Protein AF-A0A959VSE0-F1 (afdb_monomer_lite)

Structure (mmCIF, N/CA/C/O backbone):
data_AF-A0A959VSE0-F1
#
_entry.id   AF-A0A959VSE0-F1
#
loop_
_atom_site.group_PDB
_atom_site.id
_atom_site.type_symbol
_atom_site.label_atom_id
_atom_site.label_alt_id
_atom_site.label_comp_id
_atom_site.label_asym_id
_atom_site.label_entity_id
_atom_site.label_seq_id
_atom_site.pdbx_PDB_ins_code
_atom_site.Cartn_x
_atom_site.Cartn_y
_atom_site.Cartn_z
_atom_site.occupancy
_atom_site.B_iso_or_equiv
_atom_site.auth_seq_id
_atom_site.auth_comp_id
_atom_site.auth_asym_id
_atom_site.auth_atom_id
_atom_site.pdbx_PDB_model_num
ATOM 1 N N . MET A 1 1 ? -7.279 6.632 -12.597 1.00 43.00 1 MET A N 1
ATOM 2 C CA . MET A 1 1 ? -6.895 6.073 -11.271 1.00 43.00 1 MET A CA 1
ATOM 3 C C . MET A 1 1 ? -7.581 4.721 -11.087 1.00 43.00 1 MET A C 1
ATOM 5 O O . MET A 1 1 ? -8.795 4.695 -10.934 1.00 43.00 1 MET A O 1
ATOM 9 N N . THR A 1 2 ? -6.851 3.606 -11.134 1.00 45.16 2 THR A N 1
ATOM 10 C CA . THR A 1 2 ? -7.419 2.254 -10.973 1.00 45.16 2 THR A CA 1
ATOM 11 C C . THR A 1 2 ? -7.934 2.038 -9.542 1.00 45.16 2 THR A C 1
ATOM 13 O O . THR A 1 2 ? -7.179 2.117 -8.573 1.00 45.16 2 THR A O 1
ATOM 16 N N . LYS A 1 3 ? -9.246 1.802 -9.388 1.00 53.00 3 LYS A N 1
ATOM 17 C CA . LYS A 1 3 ? -9.899 1.492 -8.101 1.00 53.00 3 LYS A CA 1
ATOM 18 C C . LYS A 1 3 ? -9.613 0.034 -7.713 1.00 53.00 3 LYS A C 1
ATOM 20 O O . LYS A 1 3 ? -10.462 -0.836 -7.868 1.00 53.00 3 LYS A O 1
ATOM 25 N N . THR A 1 4 ? -8.412 -0.253 -7.222 1.00 67.50 4 THR A N 1
ATOM 26 C CA . THR A 1 4 ? -8.038 -1.612 -6.788 1.00 67.50 4 THR A CA 1
ATOM 27 C C . THR A 1 4 ? -8.668 -1.956 -5.433 1.00 67.50 4 THR A C 1
ATOM 29 O O . THR A 1 4 ? -8.665 -1.135 -4.512 1.00 67.50 4 THR A O 1
ATOM 32 N N . LYS A 1 5 ? -9.188 -3.178 -5.275 1.00 76.56 5 LYS A N 1
ATOM 33 C CA . LYS A 1 5 ? -9.705 -3.678 -3.988 1.00 76.56 5 LYS A CA 1
ATOM 34 C C . LYS A 1 5 ? -8.543 -4.029 -3.047 1.00 76.56 5 LYS A C 1
ATOM 36 O O . LYS A 1 5 ? -7.499 -4.497 -3.499 1.00 76.56 5 LYS A O 1
ATOM 41 N N . ALA A 1 6 ? -8.726 -3.788 -1.754 1.00 81.00 6 ALA A N 1
ATOM 42 C CA . ALA A 1 6 ? -7.854 -4.270 -0.689 1.00 81.00 6 ALA A CA 1
ATOM 43 C C . ALA A 1 6 ? -8.683 -5.146 0.251 1.00 81.00 6 ALA A C 1
ATOM 45 O O . ALA A 1 6 ? -9.780 -4.747 0.625 1.00 81.00 6 ALA A O 1
ATOM 46 N N . ALA A 1 7 ? -8.190 -6.319 0.627 1.00 83.69 7 ALA A N 1
ATOM 47 C CA . ALA A 1 7 ? -8.926 -7.225 1.506 1.00 83.69 7 ALA A CA 1
ATOM 48 C C . ALA A 1 7 ? -8.357 -7.175 2.922 1.00 83.69 7 ALA A C 1
ATOM 50 O O . ALA A 1 7 ? -7.138 -7.177 3.090 1.00 83.69 7 ALA A O 1
ATOM 51 N N . PHE A 1 8 ? -9.215 -7.124 3.934 1.00 83.62 8 PHE A N 1
ATOM 52 C CA . PHE A 1 8 ? -8.806 -7.088 5.333 1.00 83.62 8 PHE A CA 1
ATOM 53 C C . PHE A 1 8 ? -9.432 -8.249 6.106 1.00 83.62 8 PHE A C 1
ATOM 55 O O . PHE A 1 8 ? -10.649 -8.415 6.105 1.00 83.62 8 PHE A O 1
ATOM 62 N N . ASN A 1 9 ? -8.594 -9.027 6.795 1.00 83.19 9 ASN A N 1
ATOM 63 C CA . ASN A 1 9 ? -9.014 -10.200 7.573 1.00 83.19 9 ASN A CA 1
ATOM 64 C C . ASN A 1 9 ? -8.962 -9.971 9.099 1.00 83.19 9 ASN A C 1
ATOM 66 O O . ASN A 1 9 ? -8.789 -10.915 9.861 1.00 83.19 9 ASN A O 1
ATOM 70 N N . GLY A 1 10 ? -9.001 -8.716 9.554 1.00 79.88 10 GLY A N 1
ATOM 71 C CA . GLY A 1 10 ? -8.922 -8.361 10.979 1.00 79.88 10 GLY A CA 1
ATOM 72 C C . GLY A 1 10 ? -7.502 -8.112 11.503 1.00 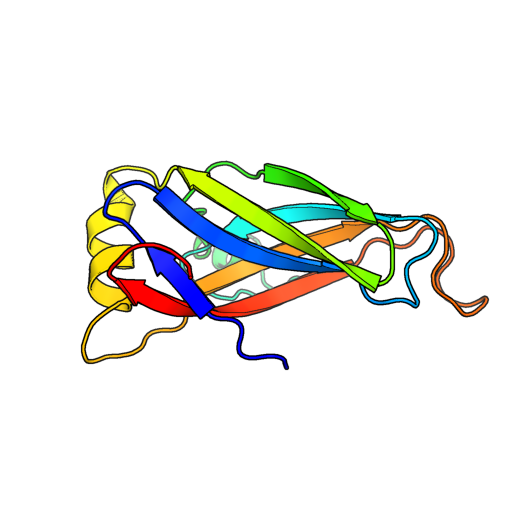79.88 10 GLY A C 1
ATOM 73 O O . GLY A 1 10 ? -7.316 -7.286 12.397 1.00 79.88 10 GLY A O 1
ATOM 74 N N . LYS A 1 11 ? -6.470 -8.734 10.914 1.00 86.50 11 LYS A N 1
ATOM 75 C CA . LYS A 1 11 ? -5.054 -8.500 11.288 1.00 86.50 11 LYS A CA 1
ATOM 76 C C . LYS A 1 11 ? -4.196 -8.039 10.112 1.00 86.50 11 LYS A C 1
ATOM 78 O O . LYS A 1 11 ? -3.370 -7.134 10.255 1.00 86.50 11 LYS A O 1
ATOM 83 N N . ARG A 1 12 ? -4.379 -8.664 8.952 1.00 88.31 12 ARG A N 1
ATOM 84 C CA . ARG A 1 12 ? -3.616 -8.426 7.730 1.00 88.31 12 ARG A CA 1
ATOM 85 C C . ARG A 1 12 ? -4.477 -7.763 6.668 1.00 88.31 12 ARG A C 1
ATOM 87 O O . ARG A 1 12 ? -5.661 -8.052 6.511 1.00 88.31 12 ARG A O 1
ATOM 94 N N . LEU A 1 13 ? -3.834 -6.873 5.931 1.00 87.00 13 LEU A N 1
ATOM 95 C CA . LEU A 1 13 ? -4.393 -6.182 4.786 1.00 87.00 13 LEU A CA 1
ATOM 96 C C . LEU A 1 13 ? -3.682 -6.665 3.522 1.00 87.00 13 LEU A C 1
ATOM 98 O O . LEU A 1 13 ? -2.461 -6.590 3.441 1.00 87.00 13 LEU A O 1
ATOM 102 N N . PHE A 1 14 ? -4.435 -7.120 2.532 1.00 87.25 14 PHE A N 1
ATOM 103 C CA . PHE A 1 14 ? -3.927 -7.643 1.271 1.00 87.25 14 PHE A CA 1
ATOM 104 C C . PHE A 1 14 ? -4.224 -6.667 0.139 1.00 87.25 14 PHE A C 1
ATOM 106 O O . PHE A 1 14 ? -5.369 -6.257 -0.051 1.00 87.25 14 PHE A O 1
ATOM 113 N N . ILE A 1 15 ? -3.196 -6.295 -0.620 1.00 85.31 15 ILE A N 1
ATOM 114 C CA . ILE A 1 15 ? -3.284 -5.332 -1.721 1.00 85.31 15 ILE A CA 1
ATOM 115 C C . ILE A 1 15 ? -2.573 -5.910 -2.943 1.00 85.31 15 ILE A C 1
ATOM 117 O O . ILE A 1 15 ? -1.582 -6.628 -2.818 1.00 85.31 15 ILE A O 1
ATOM 121 N N . ARG A 1 16 ? -3.073 -5.595 -4.139 1.00 85.44 16 ARG A N 1
ATOM 122 C CA . ARG A 1 16 ? -2.383 -5.878 -5.401 1.00 85.44 16 ARG A CA 1
ATOM 123 C C . ARG A 1 16 ? -1.671 -4.613 -5.873 1.00 85.44 16 ARG A C 1
ATOM 125 O O . ARG A 1 16 ? -2.326 -3.603 -6.121 1.00 85.44 16 ARG A O 1
ATOM 132 N N . LEU A 1 17 ? -0.349 -4.681 -5.991 1.00 83.06 17 LEU A N 1
ATOM 133 C CA . LEU A 1 17 ? 0.476 -3.621 -6.565 1.00 83.06 17 LEU A CA 1
ATOM 134 C C . LEU A 1 17 ? 0.728 -3.920 -8.041 1.00 83.06 17 LEU A C 1
ATOM 136 O O . LEU A 1 17 ? 1.092 -5.045 -8.388 1.00 83.06 17 LEU A O 1
ATOM 140 N N . TYR A 1 18 ? 0.544 -2.919 -8.897 1.00 82.00 18 TYR A N 1
ATOM 141 C CA . TYR A 1 18 ? 0.832 -3.009 -10.327 1.00 82.00 18 TYR A CA 1
AT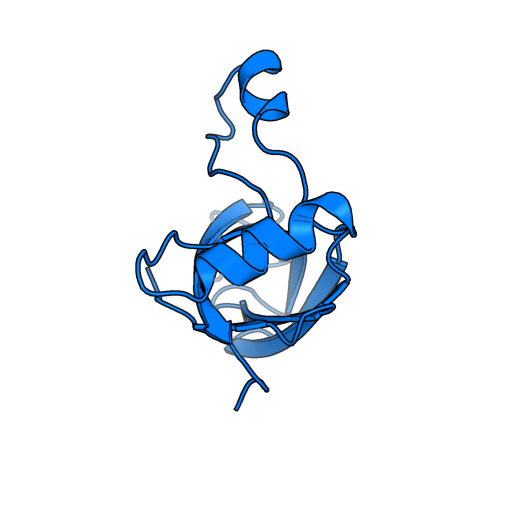OM 142 C C . TYR A 1 18 ? 2.115 -2.264 -10.659 1.00 82.00 18 TYR A C 1
ATOM 144 O O . TYR A 1 18 ? 2.295 -1.121 -10.237 1.00 82.00 18 TYR A O 1
ATOM 152 N N . CYS A 1 19 ? 2.978 -2.888 -11.456 1.00 79.88 19 CYS A N 1
ATOM 153 C CA . CYS A 1 19 ? 4.082 -2.197 -12.107 1.00 79.88 19 CYS A CA 1
ATOM 154 C C . CYS A 1 19 ? 3.709 -1.935 -13.570 1.00 79.88 19 CYS A C 1
ATOM 156 O O . CYS A 1 19 ? 3.583 -2.900 -14.327 1.00 79.88 19 CYS A O 1
ATOM 158 N N . PRO A 1 20 ? 3.541 -0.673 -14.002 1.00 78.31 20 PRO A N 1
ATOM 159 C CA . PRO A 1 20 ? 3.230 -0.384 -15.397 1.00 78.31 20 PRO A CA 1
ATOM 160 C C . PRO A 1 20 ? 4.339 -0.864 -16.346 1.00 78.31 20 PRO A C 1
ATOM 162 O O . PRO A 1 20 ? 5.517 -0.870 -15.982 1.00 78.31 20 PRO A O 1
ATOM 165 N N . ARG A 1 21 ? 3.962 -1.255 -17.573 1.00 78.62 21 ARG A N 1
ATOM 166 C CA . ARG A 1 21 ? 4.874 -1.800 -18.607 1.00 78.62 21 ARG A CA 1
ATOM 167 C C . ARG A 1 21 ? 6.002 -0.841 -19.009 1.00 78.62 21 ARG A C 1
ATOM 169 O O . ARG A 1 21 ? 7.049 -1.262 -19.495 1.00 78.62 21 ARG A O 1
ATOM 176 N N . GLU A 1 22 ? 5.805 0.451 -18.775 1.00 73.94 22 GLU A N 1
ATOM 177 C CA . GLU A 1 22 ? 6.810 1.489 -19.006 1.00 73.94 22 GLU A CA 1
ATOM 178 C C . GLU A 1 22 ? 8.009 1.360 -18.053 1.00 73.94 22 GLU A C 1
ATOM 180 O O . GLU A 1 22 ? 9.119 1.765 -18.384 1.00 73.94 22 GLU A O 1
ATOM 185 N N . PHE A 1 23 ? 7.819 0.785 -16.865 1.00 73.44 23 PHE A N 1
ATOM 186 C CA . PHE A 1 23 ? 8.840 0.716 -15.824 1.00 73.44 23 PHE A CA 1
ATOM 187 C C . PHE A 1 23 ? 9.671 -0.555 -16.015 1.00 73.44 23 PHE A C 1
ATOM 189 O O . PHE A 1 23 ? 9.342 -1.617 -15.480 1.00 73.44 23 PHE A O 1
ATOM 196 N N . LYS A 1 24 ? 10.748 -0.464 -16.803 1.00 74.38 24 LYS A N 1
ATOM 197 C CA . LYS A 1 24 ? 11.609 -1.599 -17.166 1.00 74.38 24 LYS A CA 1
ATOM 198 C C . LYS A 1 24 ? 12.921 -1.625 -16.355 1.00 74.38 24 LYS A C 1
ATOM 200 O O . LYS A 1 24 ? 13.478 -0.578 -16.014 1.00 74.38 24 LYS A O 1
ATOM 205 N N . PRO A 1 25 ? 13.470 -2.815 -16.044 1.00 78.06 25 PRO A N 1
ATOM 206 C CA . PRO A 1 25 ? 12.844 -4.139 -16.172 1.00 78.06 25 PRO A CA 1
ATOM 207 C C . PRO A 1 25 ? 11.872 -4.456 -15.014 1.00 78.06 25 PRO A C 1
ATOM 209 O O . PRO A 1 25 ? 11.067 -5.383 -15.100 1.00 78.06 25 PRO A O 1
ATOM 212 N N . LYS A 1 26 ? 11.956 -3.706 -13.907 1.00 80.50 26 LYS A N 1
ATOM 213 C CA . LYS A 1 26 ? 11.193 -3.938 -12.674 1.00 80.50 26 LYS A CA 1
ATOM 214 C C . LYS A 1 26 ? 10.940 -2.637 -11.911 1.00 80.50 26 LYS A C 1
ATOM 216 O O . LYS A 1 26 ? 11.777 -1.733 -11.931 1.00 80.50 26 LYS A O 1
ATOM 221 N N . CYS A 1 27 ? 9.828 -2.591 -11.186 1.00 79.88 27 CYS A N 1
ATOM 222 C CA . CYS A 1 27 ? 9.522 -1.585 -10.179 1.00 79.88 27 CYS A CA 1
ATOM 223 C C . CYS A 1 27 ? 10.006 -2.067 -8.811 1.00 79.88 27 CYS A C 1
ATOM 225 O O . CYS A 1 27 ? 9.597 -3.130 -8.346 1.00 79.88 27 CYS A O 1
ATOM 227 N N . VAL A 1 28 ? 10.831 -1.269 -8.139 1.00 84.81 28 VAL A N 1
ATOM 228 C CA . VAL A 1 28 ? 11.105 -1.414 -6.707 1.00 84.81 28 VAL A CA 1
ATOM 229 C C . VAL A 1 28 ? 10.185 -0.450 -5.976 1.00 84.81 28 VAL A C 1
ATOM 231 O O . VAL A 1 28 ? 10.365 0.764 -6.052 1.00 84.81 28 VAL A O 1
ATOM 234 N N . THR A 1 29 ? 9.179 -0.985 -5.300 1.00 80.12 29 THR A N 1
ATOM 235 C CA . THR A 1 29 ? 8.142 -0.211 -4.621 1.00 80.12 29 THR A CA 1
ATOM 236 C C . THR A 1 29 ? 8.309 -0.312 -3.113 1.00 80.12 29 THR A C 1
ATOM 238 O O . THR A 1 29 ? 8.332 -1.416 -2.574 1.00 80.12 29 THR A O 1
ATOM 241 N N . SER A 1 30 ? 8.405 0.820 -2.418 1.00 84.31 30 SER A N 1
ATOM 242 C CA . SER A 1 30 ? 8.220 0.876 -0.964 1.00 84.31 30 SER A CA 1
ATOM 243 C C . SER A 1 30 ? 6.799 1.332 -0.674 1.00 84.31 30 SER A C 1
ATOM 245 O O . SER A 1 30 ? 6.447 2.468 -0.992 1.00 84.31 30 SER A O 1
ATOM 247 N N . SER A 1 31 ? 5.987 0.432 -0.128 1.00 84.00 31 SER A N 1
ATOM 248 C CA . SER A 1 31 ? 4.551 0.623 0.033 1.00 84.00 31 SER A CA 1
ATOM 249 C C . SER A 1 31 ? 4.153 0.718 1.498 1.00 84.00 31 SER A C 1
ATOM 251 O O . SER A 1 31 ? 4.605 -0.079 2.324 1.00 84.00 31 SER A O 1
ATOM 253 N N . VAL A 1 32 ? 3.304 1.694 1.824 1.00 85.88 32 VAL A N 1
ATOM 254 C CA . VAL A 1 32 ? 2.822 1.936 3.188 1.00 85.88 32 VAL A CA 1
ATOM 255 C C . VAL A 1 32 ? 1.344 2.323 3.181 1.00 85.88 32 VAL A C 1
ATOM 257 O O . VAL A 1 32 ? 0.997 3.352 2.595 1.00 85.88 32 VAL A O 1
ATOM 260 N N . PRO A 1 33 ? 0.469 1.596 3.895 1.00 83.75 33 PRO A N 1
ATOM 261 C CA . PRO A 1 33 ? -0.879 2.069 4.172 1.00 83.75 33 PRO A CA 1
ATOM 262 C C . PRO A 1 33 ? -0.831 3.212 5.198 1.00 83.75 33 PRO A C 1
ATOM 264 O O . PRO A 1 33 ? -0.254 3.075 6.279 1.00 83.75 33 PRO A O 1
ATOM 267 N N . VAL A 1 34 ? -1.448 4.346 4.873 1.00 84.81 34 VAL A N 1
ATOM 268 C CA . VAL A 1 34 ? -1.473 5.560 5.706 1.00 84.81 34 VAL A CA 1
ATOM 269 C C . VAL A 1 34 ? -2.900 5.995 6.024 1.00 84.81 34 VAL A C 1
ATOM 271 O O . VAL A 1 34 ? -3.836 5.730 5.272 1.00 84.81 34 VAL A O 1
ATOM 274 N N . THR A 1 35 ? -3.079 6.687 7.150 1.00 78.31 35 THR A N 1
ATOM 275 C CA . THR A 1 35 ? -4.404 7.126 7.620 1.00 78.31 35 THR A CA 1
ATOM 276 C C . THR A 1 35 ? -5.066 8.193 6.749 1.00 78.31 35 THR A C 1
ATOM 278 O O . THR A 1 35 ? -6.288 8.321 6.790 1.00 78.31 35 THR A O 1
ATOM 281 N N . ARG A 1 36 ? -4.285 8.993 6.013 1.00 76.88 36 ARG A N 1
ATOM 282 C CA . ARG A 1 36 ? -4.775 10.042 5.106 1.00 76.88 36 ARG A CA 1
ATOM 283 C C . ARG A 1 36 ? -3.753 10.351 4.012 1.00 76.88 36 ARG A C 1
ATOM 285 O O . ARG A 1 36 ? -2.552 10.172 4.212 1.00 76.88 36 ARG A O 1
AT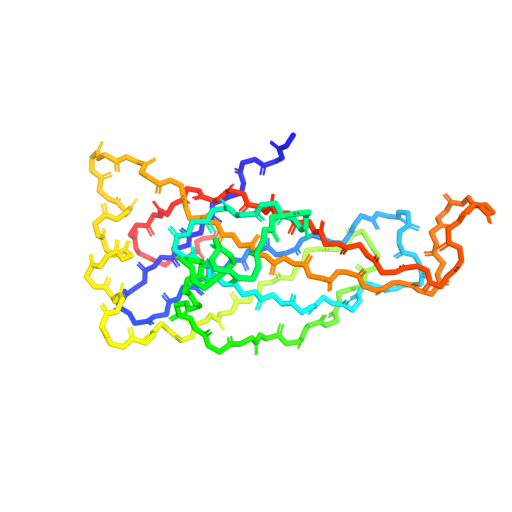OM 292 N N . LYS A 1 37 ? -4.230 10.840 2.863 1.00 76.38 37 LYS A N 1
ATOM 293 C CA . LYS A 1 37 ? -3.374 11.352 1.783 1.00 76.38 37 LYS A CA 1
ATOM 294 C C . LYS A 1 37 ? -2.842 12.722 2.191 1.00 76.38 37 LYS A C 1
ATOM 296 O O . LYS A 1 37 ? -3.623 13.600 2.532 1.00 76.38 37 LYS A O 1
ATOM 301 N N . VAL A 1 38 ? -1.529 12.903 2.115 1.00 71.69 38 VAL A N 1
ATOM 302 C CA . VAL A 1 38 ? -0.871 14.199 2.305 1.00 71.69 38 VAL A CA 1
ATOM 303 C C . VAL A 1 38 ? 0.034 14.441 1.106 1.00 71.69 38 VAL A C 1
ATOM 305 O O . VAL A 1 38 ? 0.724 13.524 0.660 1.00 71.69 38 VAL A O 1
ATOM 308 N N . SER A 1 39 ? -0.001 15.656 0.556 1.00 70.56 39 SER A N 1
ATOM 309 C CA . SER A 1 39 ? 0.870 16.043 -0.556 1.00 70.56 39 SER A CA 1
ATOM 310 C C . SER A 1 39 ? 2.342 15.980 -0.143 1.00 70.56 39 SER A C 1
ATOM 312 O O . SER A 1 39 ? 2.702 16.328 0.982 1.00 70.56 39 SER A O 1
ATOM 314 N N . ASN A 1 40 ? 3.225 15.603 -1.069 1.00 67.50 40 ASN A N 1
ATOM 315 C CA . ASN A 1 40 ? 4.667 15.650 -0.818 1.00 67.50 40 ASN A CA 1
ATOM 316 C C . ASN A 1 40 ? 5.179 17.084 -0.592 1.00 67.50 40 ASN A C 1
ATOM 318 O O . ASN A 1 40 ? 6.202 17.240 0.071 1.00 67.50 40 ASN A O 1
ATOM 322 N N . ARG A 1 41 ? 4.462 18.105 -1.085 1.00 73.62 41 ARG A N 1
ATOM 323 C CA . ARG A 1 41 ? 4.762 19.530 -0.854 1.00 73.62 41 ARG A CA 1
ATOM 324 C C . ARG A 1 41 ? 4.248 20.053 0.493 1.00 73.62 41 ARG A C 1
ATOM 326 O O . ARG A 1 41 ? 4.564 21.170 0.864 1.00 73.62 41 ARG A O 1
ATOM 333 N N . ALA A 1 42 ? 3.467 19.262 1.233 1.00 75.62 42 ALA A N 1
ATOM 334 C CA . ALA A 1 42 ? 2.938 19.696 2.522 1.00 75.62 42 ALA A CA 1
ATOM 335 C C . ALA A 1 42 ? 4.052 19.843 3.572 1.00 75.62 42 ALA A C 1
ATOM 337 O O . ALA A 1 42 ? 5.049 19.104 3.551 1.00 75.62 42 ALA A O 1
ATOM 338 N N . SER A 1 43 ? 3.841 20.755 4.523 1.00 79.75 43 SER A N 1
ATOM 339 C CA . SER A 1 43 ? 4.766 21.005 5.628 1.00 79.75 43 SER A CA 1
ATOM 340 C C . SER A 1 43 ? 4.996 19.750 6.484 1.00 79.75 43 SER A C 1
ATOM 342 O O . SER A 1 43 ? 4.178 18.820 6.527 1.00 79.75 43 SER A O 1
ATOM 344 N N . LYS A 1 44 ? 6.129 19.706 7.198 1.00 75.38 44 LYS A N 1
ATOM 345 C CA . LYS A 1 44 ? 6.506 18.583 8.080 1.00 75.38 44 LYS A CA 1
ATOM 346 C C . LYS A 1 44 ? 5.418 18.292 9.124 1.00 75.38 44 LYS A C 1
ATOM 348 O O . LYS A 1 44 ? 5.126 17.125 9.390 1.00 75.38 44 LYS A O 1
ATOM 353 N N . ARG A 1 45 ? 4.756 19.340 9.634 1.00 79.06 45 ARG A N 1
ATOM 354 C CA . ARG A 1 45 ? 3.624 19.258 10.574 1.00 79.06 45 ARG A CA 1
ATOM 355 C C . ARG A 1 45 ? 2.442 18.494 9.971 1.00 79.06 45 ARG A C 1
ATOM 357 O O . ARG A 1 45 ? 1.950 17.547 10.576 1.00 79.06 45 ARG A O 1
ATOM 364 N N . ILE A 1 46 ? 2.062 18.817 8.735 1.00 75.31 46 ILE A N 1
ATOM 365 C CA . ILE A 1 46 ? 0.946 18.163 8.034 1.00 75.31 46 ILE A CA 1
ATOM 366 C C . ILE A 1 46 ? 1.307 16.720 7.652 1.00 75.31 46 ILE A C 1
ATOM 368 O O . ILE A 1 46 ? 0.480 15.815 7.772 1.00 75.31 46 ILE A O 1
ATOM 372 N N . LYS A 1 47 ? 2.560 16.453 7.261 1.00 74.44 47 LYS A N 1
ATOM 373 C CA . LYS A 1 47 ? 3.040 15.089 6.968 1.00 74.44 47 LYS A CA 1
ATOM 374 C C . LYS A 1 47 ? 2.935 14.150 8.175 1.00 74.44 47 LYS A C 1
ATOM 376 O O . LYS A 1 47 ? 2.606 12.981 7.980 1.00 74.44 47 LYS A O 1
ATOM 381 N N . ARG A 1 48 ? 3.127 14.644 9.408 1.00 77.06 48 ARG A N 1
ATOM 382 C CA . ARG A 1 48 ? 2.947 13.852 10.648 1.00 77.06 48 ARG A CA 1
ATOM 383 C C . ARG A 1 48 ? 1.504 13.364 10.851 1.00 77.06 48 ARG A C 1
ATOM 385 O O . ARG A 1 48 ? 1.292 12.360 11.528 1.00 77.06 48 ARG A O 1
ATOM 392 N N . LEU A 1 49 ? 0.515 14.003 10.219 1.00 76.50 49 LEU A N 1
ATOM 393 C CA . LEU A 1 49 ? -0.886 13.568 10.275 1.00 76.50 49 LEU A CA 1
ATOM 394 C C . LEU A 1 49 ? -1.142 12.282 9.463 1.00 76.50 49 LEU A C 1
ATOM 396 O O . LEU A 1 49 ? -2.090 11.546 9.757 1.00 76.50 49 LEU A O 1
ATOM 400 N N . ALA A 1 50 ? -0.300 11.980 8.466 1.00 80.06 50 ALA A N 1
ATOM 401 C CA . ALA A 1 50 ? -0.339 10.737 7.693 1.00 80.06 50 ALA A CA 1
ATOM 402 C C . ALA A 1 50 ? 0.373 9.600 8.446 1.00 80.06 50 ALA A C 1
ATOM 404 O O . ALA A 1 50 ? 1.447 9.138 8.057 1.00 80.06 50 ALA A O 1
ATOM 405 N N . LYS A 1 51 ? -0.239 9.145 9.545 1.00 84.31 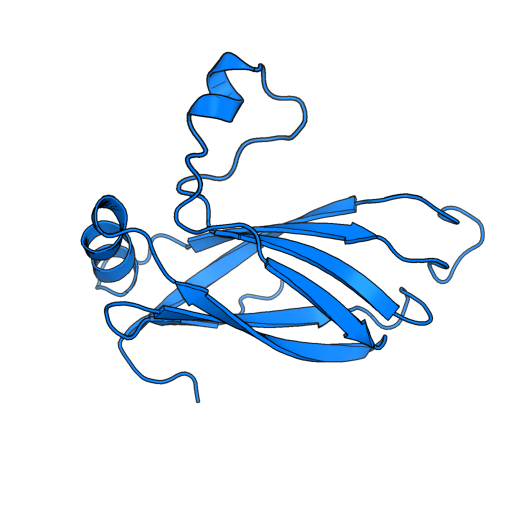51 LYS A N 1
ATOM 406 C CA . LYS A 1 51 ? 0.310 8.065 10.374 1.00 84.31 51 LYS A CA 1
ATOM 407 C C . LYS A 1 51 ? 0.352 6.740 9.582 1.00 84.31 51 LYS A C 1
ATOM 409 O O . LYS A 1 51 ? -0.671 6.352 9.005 1.00 84.31 51 LYS A O 1
ATOM 414 N N . PRO A 1 52 ? 1.498 6.035 9.546 1.00 85.06 52 PRO A N 1
ATOM 415 C CA . PRO A 1 52 ? 1.603 4.726 8.909 1.00 85.06 52 PRO A CA 1
ATOM 416 C C . PRO A 1 52 ? 0.877 3.666 9.747 1.00 85.06 52 PRO A C 1
ATOM 418 O O . PRO A 1 52 ? 1.138 3.513 10.942 1.00 85.06 52 PRO A O 1
ATOM 421 N N . MET A 1 53 ? -0.028 2.923 9.112 1.00 85.81 53 MET A N 1
ATOM 422 C CA . MET A 1 53 ? -0.846 1.889 9.762 1.00 85.81 53 MET A CA 1
ATOM 423 C C . MET A 1 53 ? -0.146 0.525 9.818 1.00 85.81 53 MET A C 1
ATOM 425 O O . MET A 1 53 ? -0.548 -0.348 10.585 1.00 85.81 53 MET A O 1
ATOM 429 N N . ALA A 1 54 ? 0.917 0.351 9.035 1.00 88.81 54 ALA A N 1
ATOM 430 C CA . ALA A 1 54 ? 1.773 -0.829 9.021 1.00 88.81 54 ALA A CA 1
ATOM 431 C C . ALA A 1 54 ? 3.236 -0.422 8.814 1.00 88.81 54 ALA A C 1
ATOM 433 O O . ALA A 1 54 ? 3.531 0.731 8.478 1.00 88.81 54 ALA A O 1
ATOM 434 N N . ARG A 1 55 ? 4.154 -1.376 9.001 1.00 86.25 55 ARG A N 1
ATOM 435 C CA . ARG A 1 55 ? 5.546 -1.204 8.573 1.00 86.25 55 ARG A CA 1
ATOM 436 C C . ARG A 1 55 ? 5.608 -1.105 7.035 1.00 86.25 55 ARG A C 1
ATOM 438 O O . ARG A 1 55 ? 4.811 -1.767 6.365 1.00 86.25 55 ARG A O 1
ATOM 445 N N . PRO A 1 56 ? 6.507 -0.275 6.473 1.00 85.62 56 PRO A N 1
ATOM 446 C CA . PRO A 1 56 ? 6.746 -0.245 5.035 1.00 85.62 56 PRO A CA 1
ATOM 447 C C . PRO A 1 56 ? 7.190 -1.611 4.536 1.00 85.62 56 PRO A C 1
ATOM 449 O O . PRO A 1 56 ? 8.033 -2.252 5.156 1.00 85.62 56 PRO A O 1
ATOM 452 N N . ILE A 1 57 ? 6.656 -2.020 3.389 1.00 85.62 57 ILE A N 1
ATOM 453 C CA . ILE A 1 57 ? 7.100 -3.235 2.709 1.00 85.62 57 ILE A CA 1
ATOM 454 C C . ILE A 1 57 ? 7.787 -2.827 1.420 1.00 85.62 57 ILE A C 1
ATOM 456 O O . ILE A 1 57 ? 7.226 -2.099 0.596 1.00 85.62 57 ILE A O 1
ATOM 460 N N . ARG A 1 58 ? 9.019 -3.305 1.253 1.00 86.94 58 ARG A N 1
ATOM 461 C CA . ARG A 1 58 ? 9.772 -3.157 0.015 1.00 86.94 58 ARG A CA 1
ATOM 462 C C . ARG A 1 58 ? 9.493 -4.368 -0.861 1.00 86.94 58 ARG A C 1
ATOM 464 O O . ARG A 1 58 ? 9.779 -5.496 -0.481 1.00 86.94 58 ARG A O 1
ATOM 471 N N . VAL A 1 59 ? 8.926 -4.129 -2.034 1.00 86.75 59 VAL A N 1
ATOM 472 C CA . VAL A 1 59 ? 8.540 -5.177 -2.975 1.00 86.75 59 VAL A CA 1
ATOM 473 C C . VAL A 1 59 ? 9.136 -4.870 -4.334 1.00 86.75 59 VAL A C 1
ATOM 475 O O . VAL A 1 59 ? 9.106 -3.736 -4.801 1.00 86.75 59 VAL A O 1
ATOM 478 N N . THR A 1 60 ? 9.667 -5.901 -4.981 1.00 87.12 60 THR A N 1
ATOM 479 C CA . THR A 1 60 ? 10.065 -5.833 -6.385 1.00 87.12 60 THR A CA 1
ATOM 480 C C . THR A 1 60 ? 9.000 -6.514 -7.236 1.00 87.12 60 THR A C 1
ATOM 482 O O . THR A 1 60 ? 8.621 -7.659 -6.959 1.00 87.12 60 THR A O 1
ATOM 485 N N . VAL A 1 61 ? 8.519 -5.805 -8.257 1.00 85.31 61 VAL A N 1
ATOM 486 C CA . VAL A 1 61 ? 7.490 -6.251 -9.204 1.00 85.31 61 VAL A CA 1
ATOM 487 C C . VAL A 1 61 ? 8.059 -6.137 -10.618 1.00 85.31 61 VAL A C 1
ATOM 489 O O . VAL A 1 61 ? 8.593 -5.089 -10.978 1.00 85.31 61 VAL A O 1
ATOM 492 N N . ARG A 1 62 ? 7.991 -7.208 -11.419 1.00 84.62 62 ARG A N 1
ATOM 493 C CA . ARG A 1 62 ? 8.412 -7.154 -12.832 1.00 84.62 62 ARG A CA 1
ATOM 494 C C . ARG A 1 62 ? 7.479 -6.232 -13.624 1.00 84.62 62 ARG A C 1
ATOM 496 O O . ARG A 1 62 ? 6.299 -6.120 -13.298 1.00 84.62 62 ARG A O 1
ATOM 503 N N . SER A 1 63 ? 8.020 -5.586 -14.651 1.00 83.44 63 SER A N 1
ATOM 504 C CA . SER A 1 63 ? 7.253 -4.701 -15.530 1.00 83.44 63 SER A CA 1
ATOM 505 C C . SER A 1 63 ? 6.010 -5.392 -16.102 1.00 83.44 63 SER A C 1
ATOM 507 O O . SER A 1 63 ? 6.080 -6.553 -16.501 1.00 83.44 63 SER A O 1
ATOM 509 N N . GLY A 1 64 ? 4.867 -4.701 -16.103 1.00 81.12 64 GLY A N 1
ATOM 510 C CA . GLY A 1 64 ? 3.590 -5.218 -16.603 1.00 81.12 64 GLY A CA 1
ATOM 511 C C . GLY A 1 64 ? 2.915 -6.274 -15.727 1.00 81.12 64 GLY A C 1
ATOM 512 O O . GLY A 1 64 ? 1.877 -6.798 -16.124 1.00 81.12 64 GLY A O 1
ATOM 513 N N . LYS A 1 65 ? 3.472 -6.606 -14.554 1.00 86.06 65 LYS A N 1
ATOM 514 C CA . LYS A 1 65 ? 2.914 -7.625 -13.656 1.00 86.06 65 LYS A CA 1
ATOM 515 C C . LYS A 1 65 ? 2.244 -7.014 -12.429 1.00 86.06 65 LYS A C 1
ATOM 517 O O . LYS A 1 65 ? 2.596 -5.933 -11.951 1.00 86.06 65 LYS A O 1
ATOM 522 N N . TRP A 1 66 ? 1.291 -7.770 -11.896 1.00 84.75 66 TRP A N 1
ATOM 523 C CA . TRP A 1 66 ? 0.698 -7.546 -10.584 1.00 84.75 66 TRP A CA 1
ATOM 524 C C . TRP A 1 66 ? 1.422 -8.384 -9.535 1.00 84.75 66 TRP A C 1
ATOM 526 O O . TRP A 1 66 ? 1.848 -9.505 -9.811 1.00 84.75 66 TRP A O 1
ATOM 536 N N . LYS A 1 67 ? 1.529 -7.871 -8.310 1.00 86.19 67 LYS A N 1
ATOM 537 C CA . LYS A 1 67 ? 2.023 -8.634 -7.162 1.00 86.19 67 LYS A CA 1
ATOM 538 C C . LYS A 1 67 ? 1.119 -8.425 -5.958 1.00 86.19 67 LYS A C 1
ATOM 540 O O . LYS A 1 67 ? 0.782 -7.290 -5.621 1.00 86.19 67 LYS A O 1
ATOM 545 N N . LYS A 1 68 ? 0.718 -9.525 -5.317 1.00 87.12 68 LYS A N 1
ATOM 546 C CA . LYS A 1 68 ? -0.014 -9.498 -4.046 1.00 87.12 68 LYS A CA 1
ATOM 547 C C . LYS A 1 68 ? 0.968 -9.155 -2.919 1.00 87.12 68 LYS A C 1
ATOM 549 O O . LYS A 1 68 ? 2.074 -9.689 -2.875 1.00 87.12 68 LYS A O 1
ATOM 554 N N . VAL A 1 69 ? 0.566 -8.255 -2.030 1.00 87.12 69 VAL A N 1
ATOM 555 C CA . VAL A 1 69 ? 1.338 -7.818 -0.861 1.00 87.12 69 VAL A CA 1
ATOM 556 C C . VAL A 1 69 ? 0.433 -7.860 0.359 1.00 87.12 69 VAL A C 1
ATOM 558 O O . VAL A 1 69 ? -0.725 -7.448 0.286 1.00 87.12 69 VAL A O 1
ATOM 561 N N . SER A 1 70 ? 0.957 -8.356 1.477 1.00 88.88 70 SER A N 1
ATOM 562 C CA . SER A 1 70 ? 0.249 -8.411 2.754 1.00 88.88 70 SER A CA 1
ATOM 563 C C . SER A 1 70 ? 0.912 -7.504 3.782 1.00 88.88 70 SER A C 1
ATOM 565 O O . SER A 1 70 ? 2.102 -7.655 4.043 1.00 88.88 70 SER A O 1
ATOM 567 N N . TYR A 1 71 ? 0.143 -6.631 4.423 1.00 88.75 71 TYR A N 1
ATOM 568 C CA . TYR A 1 71 ? 0.601 -5.758 5.501 1.00 88.75 71 TYR A CA 1
ATOM 569 C C . TYR A 1 71 ? 0.038 -6.242 6.826 1.00 88.75 71 TYR A C 1
ATOM 571 O O . TYR A 1 71 ? -1.171 -6.435 6.951 1.00 88.75 71 TYR A O 1
ATOM 579 N N . LEU A 1 72 ? 0.896 -6.376 7.835 1.00 90.25 72 LEU A N 1
ATOM 580 C CA . LEU A 1 72 ? 0.449 -6.545 9.211 1.00 90.25 72 LEU A CA 1
ATOM 581 C C . LEU A 1 72 ? 0.042 -5.178 9.770 1.00 90.25 72 LEU A C 1
ATOM 583 O O . LEU A 1 72 ? 0.884 -4.293 9.945 1.00 90.25 72 LEU A O 1
ATOM 587 N N . ILE A 1 73 ? -1.253 -4.996 10.027 1.00 88.38 73 ILE A N 1
ATOM 588 C CA . ILE A 1 73 ? -1.777 -3.742 10.563 1.00 88.38 73 ILE A CA 1
ATOM 589 C C . ILE A 1 73 ? -1.494 -3.683 12.065 1.00 88.38 73 ILE A C 1
ATOM 591 O O . ILE A 1 73 ? -1.813 -4.611 12.820 1.00 88.38 73 ILE A O 1
ATOM 595 N N . LYS A 1 74 ? -0.910 -2.561 12.498 1.00 89.44 74 LYS A N 1
ATOM 596 C CA . LYS A 1 74 ? -0.657 -2.267 13.912 1.00 89.44 74 LYS A CA 1
ATOM 597 C C . LYS A 1 74 ? -1.973 -2.332 14.712 1.00 89.44 74 LYS A C 1
ATOM 599 O O . LYS A 1 74 ? -2.975 -1.805 14.220 1.00 89.44 74 LYS A O 1
ATOM 604 N N . PRO A 1 75 ? -1.985 -2.900 15.935 1.00 87.81 75 PRO A N 1
ATOM 605 C CA . PRO A 1 75 ? -3.205 -3.108 16.724 1.00 87.81 75 PRO A CA 1
ATOM 606 C C . PRO A 1 75 ? -4.110 -1.872 16.829 1.00 87.81 75 PRO A C 1
ATOM 608 O O . PRO A 1 75 ? -5.273 -1.946 16.438 1.00 87.81 75 PRO A O 1
ATOM 611 N N . GLY A 1 76 ? -3.554 -0.709 17.189 1.00 86.44 76 GLY A N 1
ATOM 612 C CA . GLY A 1 76 ? -4.310 0.546 17.331 1.00 86.44 76 GLY A CA 1
ATOM 613 C C . GLY A 1 76 ? -4.977 1.076 16.051 1.00 86.44 76 GLY A C 1
ATOM 614 O O . GLY A 1 76 ? -5.796 1.988 16.111 1.00 86.44 76 GLY A O 1
ATOM 615 N N . PHE A 1 77 ? -4.669 0.512 14.877 1.00 85.62 77 PHE A N 1
ATOM 616 C CA . PHE A 1 77 ? -5.310 0.876 13.609 1.00 85.62 77 PHE A CA 1
ATOM 617 C C . PHE A 1 77 ? -6.264 -0.198 13.070 1.00 85.62 77 PHE A C 1
ATOM 619 O O . PHE A 1 77 ? -6.979 0.081 12.107 1.00 85.62 77 PHE A O 1
ATOM 626 N N . ARG A 1 78 ? -6.336 -1.397 13.669 1.00 86.88 78 ARG A N 1
ATOM 627 C CA . ARG A 1 78 ? -7.171 -2.505 13.162 1.00 86.88 78 ARG A CA 1
ATOM 628 C C . ARG A 1 78 ? -8.652 -2.147 13.134 1.00 86.88 78 ARG A C 1
ATOM 630 O O . ARG A 1 78 ? -9.272 -2.273 12.083 1.00 86.88 78 ARG A O 1
ATOM 637 N N . ASN A 1 79 ? -9.185 -1.585 14.221 1.00 84.19 79 ASN A N 1
ATOM 638 C CA . ASN A 1 79 ? -10.582 -1.133 14.279 1.00 84.19 79 ASN A CA 1
ATOM 639 C C . ASN A 1 79 ? -10.873 -0.049 13.242 1.00 84.19 79 ASN A C 1
ATOM 641 O O . ASN A 1 79 ? -11.930 -0.043 12.618 1.00 84.19 79 ASN A O 1
ATOM 645 N N . LYS A 1 80 ? -9.909 0.841 12.987 1.00 83.12 80 LYS A N 1
ATOM 646 C CA . LYS A 1 80 ? -10.044 1.868 11.954 1.00 83.12 80 LYS A CA 1
ATOM 647 C C . LYS A 1 80 ? -10.105 1.261 10.552 1.00 83.12 80 LYS A C 1
ATOM 649 O O . LYS A 1 80 ? -10.931 1.693 9.756 1.00 83.12 80 LYS A O 1
ATOM 654 N N . VAL A 1 81 ? -9.263 0.271 10.252 1.00 81.31 81 VAL A N 1
ATOM 655 C CA . VAL A 1 81 ? -9.286 -0.449 8.966 1.00 81.31 81 VAL A CA 1
ATOM 656 C C . VAL A 1 81 ? -10.547 -1.296 8.819 1.00 81.31 81 VAL A C 1
ATOM 658 O O . VAL A 1 81 ? -11.149 -1.280 7.750 1.00 81.31 81 VAL A O 1
ATOM 661 N N . SER A 1 82 ? -11.007 -1.934 9.894 1.00 81.25 82 SER A N 1
ATOM 662 C CA . SER A 1 82 ? -12.279 -2.660 9.925 1.00 81.25 82 SER A CA 1
ATOM 663 C C . SER A 1 82 ? -13.459 -1.733 9.610 1.00 81.25 82 SER A C 1
ATOM 665 O O . SER A 1 82 ? -14.236 -1.996 8.697 1.00 81.25 82 SER A O 1
ATOM 667 N N . LYS A 1 83 ? -13.517 -0.554 10.249 1.00 79.44 83 LYS A N 1
ATOM 668 C CA . LYS A 1 83 ? -14.528 0.476 9.954 1.00 79.44 83 LYS A CA 1
ATOM 669 C C . LYS A 1 83 ? -14.455 0.994 8.507 1.00 79.44 83 LYS A C 1
ATOM 671 O O . LYS A 1 83 ? -15.479 1.399 7.967 1.00 79.44 83 LYS A O 1
ATOM 676 N N . MET A 1 84 ? -13.284 0.958 7.855 1.00 77.44 84 MET A N 1
ATOM 677 C CA . MET A 1 84 ? -13.147 1.295 6.423 1.00 77.44 84 MET A CA 1
ATOM 678 C C . MET A 1 84 ? -13.730 0.226 5.485 1.00 77.44 84 MET A C 1
ATOM 680 O O . MET A 1 84 ? -14.031 0.548 4.337 1.00 77.44 84 MET A O 1
ATOM 684 N N . ALA A 1 85 ? -13.901 -1.014 5.954 1.00 70.81 85 ALA A N 1
ATOM 685 C CA . ALA A 1 85 ? -14.529 -2.099 5.201 1.00 70.81 85 ALA A CA 1
ATOM 686 C C . ALA A 1 85 ? -16.076 -2.068 5.245 1.00 70.81 85 ALA A C 1
ATOM 688 O O . ALA A 1 85 ? -16.711 -2.824 4.516 1.00 70.81 85 ALA A O 1
ATOM 689 N N . GLY A 1 86 ? -16.681 -1.207 6.080 1.00 63.34 86 GLY A N 1
ATOM 690 C CA . GLY A 1 86 ? -18.133 -1.121 6.304 1.00 63.34 86 GLY A CA 1
ATOM 691 C C . GLY A 1 86 ? -18.894 -0.095 5.440 1.00 63.34 86 GLY A C 1
ATOM 692 O O . GLY A 1 86 ? -18.360 0.481 4.490 1.00 63.34 86 GLY A O 1
ATOM 693 N N . LYS A 1 87 ? -20.166 0.165 5.799 1.00 52.66 87 LYS A N 1
ATOM 694 C CA . LYS A 1 87 ? -21.161 0.951 5.023 1.00 52.66 87 LYS A CA 1
ATOM 695 C C . LYS A 1 87 ? -20.726 2.384 4.636 1.00 52.66 87 LYS A C 1
ATOM 697 O O . LYS A 1 87 ? -21.198 2.901 3.628 1.00 52.66 87 LYS A O 1
ATOM 702 N N . ARG A 1 88 ? -19.765 3.010 5.335 1.00 52.97 88 ARG A N 1
ATOM 703 C CA . ARG A 1 88 ? -19.165 4.314 4.962 1.00 52.97 88 ARG A CA 1
ATOM 704 C C . ARG A 1 88 ? -17.749 4.123 4.401 1.00 52.97 88 ARG A C 1
ATOM 706 O O . ARG A 1 88 ? -16.760 4.195 5.129 1.00 52.97 88 ARG A O 1
ATOM 713 N N . LYS A 1 89 ? -17.669 3.885 3.085 1.00 63.41 89 LYS A N 1
ATOM 714 C CA . LYS A 1 89 ? -16.481 3.490 2.290 1.00 63.41 89 LYS A CA 1
ATOM 715 C C . LYS A 1 89 ? -15.341 4.533 2.276 1.00 63.41 89 LYS A C 1
ATOM 717 O O . LYS A 1 89 ? -14.997 5.073 1.222 1.00 63.41 89 LYS A O 1
ATOM 722 N N . ARG A 1 90 ? -14.712 4.826 3.421 1.00 64.19 90 ARG A N 1
ATOM 723 C CA . ARG A 1 90 ? -13.449 5.586 3.457 1.00 64.19 90 ARG A CA 1
ATOM 724 C C . ARG A 1 90 ? -12.368 4.779 2.737 1.00 64.19 90 ARG A C 1
ATOM 726 O O . ARG A 1 90 ? -12.082 3.641 3.094 1.00 64.19 90 ARG A O 1
ATOM 733 N N . LEU A 1 91 ? -11.786 5.374 1.697 1.00 73.56 91 LEU A N 1
ATOM 734 C CA . LEU A 1 91 ? -10.760 4.725 0.885 1.00 73.56 91 LEU A CA 1
ATOM 735 C C . LEU A 1 91 ? -9.453 4.635 1.671 1.00 73.56 91 LEU A C 1
ATOM 737 O O . LEU A 1 91 ? -8.949 5.639 2.179 1.00 73.56 91 LEU A O 1
ATOM 741 N N . LEU A 1 92 ? -8.878 3.439 1.706 1.00 79.19 92 LEU A N 1
ATOM 742 C CA . LEU A 1 92 ? -7.542 3.229 2.226 1.00 79.19 92 LEU A CA 1
ATOM 743 C C . LEU A 1 92 ? -6.537 3.908 1.298 1.00 79.19 92 LEU A C 1
ATOM 745 O O . LEU A 1 92 ? -6.513 3.640 0.096 1.00 79.19 92 LEU A O 1
ATOM 749 N N . VAL A 1 93 ? -5.686 4.759 1.860 1.00 80.56 93 VAL A N 1
ATOM 750 C CA . VAL A 1 93 ? -4.605 5.393 1.110 1.00 80.56 93 VAL A CA 1
ATOM 751 C C . VAL A 1 93 ? -3.335 4.576 1.284 1.00 80.56 93 VAL A C 1
ATOM 753 O O . VAL A 1 93 ? -2.869 4.362 2.401 1.00 80.56 93 VAL A O 1
ATOM 756 N N . VAL A 1 94 ? -2.757 4.149 0.170 1.00 78.12 94 VAL A N 1
ATOM 757 C CA . VAL A 1 94 ? -1.467 3.466 0.120 1.00 78.12 94 VAL A CA 1
ATOM 758 C C . VAL A 1 94 ? -0.482 4.398 -0.561 1.00 78.12 94 VAL A C 1
ATOM 760 O O . VAL A 1 94 ? -0.730 4.890 -1.662 1.00 78.12 94 VAL A O 1
ATOM 763 N N . ARG A 1 95 ? 0.613 4.698 0.131 1.00 80.38 95 ARG A N 1
ATOM 764 C CA . ARG A 1 95 ? 1.717 5.485 -0.405 1.00 80.38 95 ARG A CA 1
ATOM 765 C C . ARG A 1 95 ? 2.768 4.531 -0.948 1.00 80.38 95 ARG A C 1
ATOM 767 O O . ARG A 1 95 ? 3.417 3.847 -0.161 1.00 80.38 95 ARG A O 1
ATOM 774 N N . ASP A 1 96 ? 2.971 4.579 -2.257 1.00 78.38 96 ASP A N 1
ATOM 775 C CA . ASP A 1 96 ? 3.942 3.762 -2.972 1.00 78.38 96 ASP A CA 1
ATOM 776 C C . ASP A 1 96 ? 5.059 4.627 -3.521 1.00 78.38 96 ASP A C 1
ATOM 778 O O . ASP A 1 96 ? 4.839 5.513 -4.341 1.00 78.38 96 ASP A O 1
ATOM 782 N N . ARG A 1 97 ? 6.287 4.365 -3.087 1.00 79.06 97 ARG A N 1
ATOM 783 C CA . ARG A 1 97 ? 7.482 4.956 -3.684 1.00 79.06 97 ARG A CA 1
ATOM 784 C C . ARG A 1 97 ? 8.060 3.977 -4.691 1.00 79.06 97 ARG A C 1
ATOM 786 O O . ARG A 1 97 ? 8.667 2.989 -4.295 1.00 79.06 97 ARG A O 1
ATOM 793 N N . ILE A 1 98 ? 7.870 4.264 -5.971 1.00 74.94 98 ILE A N 1
ATOM 794 C CA . ILE A 1 98 ? 8.301 3.446 -7.101 1.00 74.94 98 ILE A CA 1
ATOM 795 C C . ILE A 1 98 ? 9.653 3.960 -7.605 1.00 74.94 98 ILE A C 1
ATOM 797 O O . ILE A 1 98 ? 9.781 5.119 -8.003 1.00 74.94 98 ILE A O 1
ATOM 801 N N . LYS A 1 99 ? 10.667 3.093 -7.602 1.00 73.94 99 LYS A N 1
ATOM 802 C CA . LYS A 1 99 ? 11.966 3.301 -8.255 1.00 73.94 99 LYS A CA 1
ATOM 803 C C . LYS A 1 99 ? 12.093 2.299 -9.403 1.00 73.94 99 LYS A C 1
ATOM 805 O O . LYS A 1 99 ? 11.949 1.100 -9.179 1.00 73.94 99 LYS A O 1
ATOM 810 N N . ALA A 1 100 ? 12.376 2.772 -10.613 1.00 68.94 100 ALA A N 1
ATOM 811 C CA . ALA A 1 100 ? 12.677 1.924 -11.767 1.00 68.94 100 ALA A CA 1
ATOM 812 C C . ALA A 1 100 ? 13.978 2.371 -12.439 1.00 68.94 100 ALA A C 1
ATOM 814 O O . ALA A 1 100 ? 14.355 3.540 -12.359 1.00 68.94 100 ALA A O 1
ATOM 815 N N . LYS A 1 101 ? 14.678 1.422 -13.074 1.00 65.81 101 LYS A N 1
ATOM 816 C CA . LYS A 1 101 ? 15.957 1.683 -13.761 1.00 65.81 101 LYS A CA 1
ATOM 817 C C . LYS A 1 101 ? 15.724 2.453 -15.066 1.00 65.81 101 LYS A C 1
ATOM 819 O O . LYS A 1 101 ? 16.452 3.397 -15.360 1.00 65.81 101 LYS A O 1
ATOM 824 N N . LYS A 1 102 ? 14.688 2.072 -15.817 1.00 63.00 102 LYS A N 1
ATOM 825 C CA . LYS A 1 102 ? 14.232 2.733 -17.040 1.00 63.00 102 LYS A CA 1
ATOM 826 C C . LYS A 1 102 ? 12.728 2.994 -16.932 1.00 63.00 102 LYS A C 1
ATOM 828 O O . LYS A 1 102 ? 11.972 2.116 -16.527 1.00 63.00 102 LYS A O 1
ATOM 833 N N . PHE A 1 103 ? 12.313 4.189 -17.314 1.00 64.81 103 PHE A N 1
ATOM 834 C CA . PHE A 1 103 ? 10.945 4.454 -17.743 1.00 64.81 103 PHE A CA 1
ATOM 835 C C . PHE A 1 103 ? 11.005 4.437 -19.270 1.00 64.81 103 PHE A C 1
ATOM 837 O O . PHE A 1 103 ? 11.990 4.916 -19.832 1.00 64.81 103 PHE A O 1
ATOM 844 N N . ALA A 1 104 ? 10.038 3.833 -19.947 1.00 51.44 104 ALA A N 1
ATOM 845 C CA . ALA A 1 104 ? 9.965 3.875 -21.398 1.00 51.44 104 ALA A CA 1
ATOM 846 C C . ALA A 1 104 ? 9.848 5.351 -21.821 1.00 51.44 104 ALA A C 1
ATOM 848 O O . ALA A 1 104 ? 8.840 5.994 -21.556 1.00 51.44 104 ALA A O 1
ATOM 849 N N . GLY A 1 105 ? 10.937 5.908 -22.359 1.00 53.44 105 GLY A N 1
ATOM 850 C CA . GLY A 1 105 ? 11.090 7.336 -22.644 1.00 53.44 105 GLY A CA 1
ATOM 851 C C . GLY A 1 105 ? 12.327 7.942 -21.969 1.00 53.44 105 GLY A C 1
ATOM 852 O O . GLY A 1 105 ? 12.509 7.861 -20.752 1.00 53.44 105 GLY A O 1
ATOM 853 N N . ARG A 1 106 ? 13.185 8.591 -22.769 1.00 49.44 106 ARG A N 1
ATOM 854 C CA . ARG A 1 106 ? 14.477 9.186 -22.361 1.00 49.44 106 ARG A CA 1
ATOM 855 C C . ARG A 1 106 ? 14.381 10.159 -21.159 1.00 49.44 106 ARG A C 1
ATOM 857 O O . ARG A 1 106 ? 15.373 10.357 -20.467 1.00 49.44 106 ARG A O 1
ATOM 864 N N . LYS A 1 107 ? 13.195 10.696 -20.833 1.00 51.53 107 LYS A N 1
ATOM 865 C CA . LYS A 1 107 ? 12.975 11.763 -19.829 1.00 51.53 107 LYS A CA 1
ATOM 866 C C . LYS A 1 107 ? 13.040 11.363 -18.336 1.00 51.53 107 LYS A C 1
ATOM 868 O O . LYS A 1 107 ? 13.052 12.256 -17.484 1.00 51.53 107 LYS A O 1
ATOM 873 N N . PHE A 1 108 ? 13.092 10.074 -17.965 1.00 53.19 108 PHE A N 1
ATOM 874 C CA . PHE A 1 108 ? 12.948 9.671 -16.542 1.00 53.19 108 PHE A CA 1
ATOM 875 C C . PHE A 1 108 ? 13.956 8.633 -16.007 1.00 53.19 108 PHE A C 1
ATOM 877 O O . PHE A 1 108 ? 13.725 8.043 -14.950 1.00 53.19 108 PHE A O 1
ATOM 884 N N . LYS A 1 109 ? 15.093 8.417 -16.681 1.00 53.44 109 LYS A N 1
ATOM 885 C CA . LYS A 1 109 ? 16.166 7.503 -16.227 1.00 53.44 109 LYS A CA 1
ATOM 886 C C . LYS A 1 109 ? 16.556 7.817 -14.761 1.00 53.44 109 LYS A C 1
ATOM 888 O O . LYS A 1 109 ? 16.903 8.946 -14.440 1.00 53.44 109 LYS A O 1
ATOM 893 N N . GLY A 1 110 ? 16.427 6.843 -13.851 1.00 56.12 110 GLY A N 1
ATOM 894 C CA . GLY A 1 110 ? 16.840 6.963 -12.439 1.00 56.12 110 GLY A CA 1
ATOM 895 C C . GLY A 1 110 ? 15.893 7.685 -11.458 1.00 56.12 110 GLY A C 1
ATOM 896 O O . GLY A 1 110 ? 16.156 7.664 -10.254 1.00 56.12 110 GLY A O 1
ATOM 897 N N . LYS A 1 111 ? 14.775 8.278 -11.901 1.00 61.94 111 LYS A N 1
ATOM 898 C CA . LYS A 1 111 ? 13.883 9.055 -11.013 1.00 61.94 111 LYS A CA 1
ATOM 899 C C . LYS A 1 111 ? 12.964 8.152 -10.170 1.00 61.94 111 LYS A C 1
ATOM 901 O O . LYS A 1 111 ? 12.405 7.172 -10.654 1.00 61.94 111 LYS A O 1
ATOM 906 N N . SER A 1 112 ? 12.775 8.483 -8.888 1.00 67.62 112 SER A N 1
ATOM 907 C CA . SER A 1 112 ? 11.776 7.822 -8.026 1.00 67.62 112 SER A CA 1
ATOM 908 C C . SER A 1 112 ? 10.469 8.615 -8.019 1.00 67.62 112 SER A C 1
ATOM 910 O O . SER A 1 112 ? 10.509 9.836 -7.884 1.00 67.62 112 SER A O 1
ATOM 912 N N . ARG A 1 113 ? 9.313 7.952 -8.142 1.00 71.88 113 ARG A N 1
ATOM 913 C CA . ARG A 1 113 ? 7.993 8.600 -8.043 1.00 71.88 113 ARG A CA 1
ATOM 914 C C . ARG A 1 1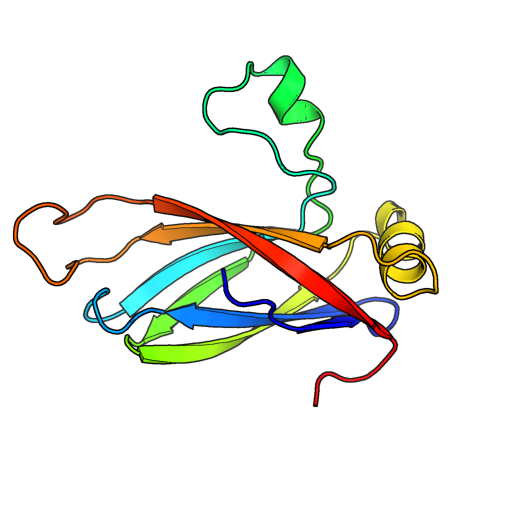13 ? 7.225 8.070 -6.848 1.00 71.88 113 ARG A C 1
ATOM 916 O O . ARG A 1 113 ? 7.179 6.868 -6.613 1.00 71.88 113 ARG A O 1
ATOM 923 N N . THR A 1 114 ? 6.584 8.976 -6.120 1.00 70.94 114 THR A N 1
ATOM 924 C CA . THR A 1 114 ? 5.611 8.611 -5.092 1.00 70.94 114 THR A CA 1
ATOM 925 C C . THR A 1 114 ? 4.220 8.665 -5.700 1.00 70.94 114 THR A C 1
ATOM 927 O O . THR A 1 114 ? 3.780 9.724 -6.147 1.00 70.94 114 THR A O 1
ATOM 930 N N . VAL A 1 115 ? 3.529 7.535 -5.695 1.00 73.81 115 VAL A N 1
ATOM 931 C CA . VAL A 1 115 ? 2.146 7.393 -6.1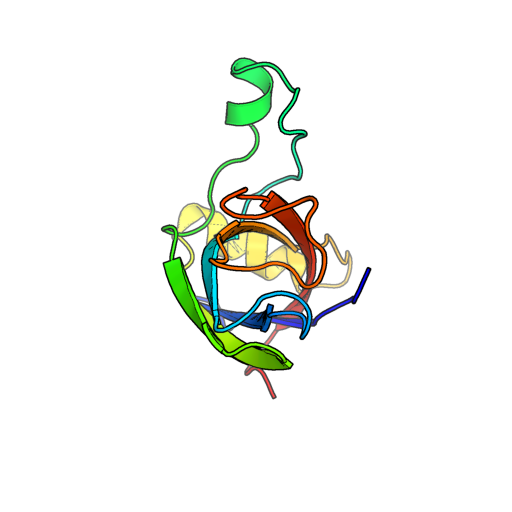32 1.00 73.81 115 VAL A CA 1
ATOM 932 C C . VAL A 1 115 ? 1.285 7.128 -4.902 1.00 73.81 115 VAL A C 1
ATOM 934 O O . VAL A 1 115 ? 1.679 6.417 -3.980 1.00 73.81 115 VAL A O 1
ATOM 937 N N . PHE A 1 116 ? 0.109 7.747 -4.863 1.00 73.88 116 PHE A N 1
ATOM 938 C CA . PHE A 1 116 ? -0.882 7.482 -3.828 1.00 73.88 116 PHE A CA 1
ATOM 939 C C . PHE A 1 116 ? -2.034 6.711 -4.449 1.00 73.88 116 PHE A C 1
ATOM 941 O O . PHE A 1 116 ? -2.777 7.256 -5.268 1.00 73.88 116 PHE A O 1
ATOM 948 N N . HIS A 1 117 ? -2.192 5.463 -4.033 1.00 74.81 117 HIS A N 1
ATOM 949 C CA . HIS A 1 117 ? -3.295 4.618 -4.448 1.00 74.81 117 HIS A CA 1
ATOM 950 C C . HIS A 1 117 ? -4.424 4.720 -3.427 1.00 74.81 117 HIS A C 1
ATOM 952 O O . HIS A 1 117 ? -4.194 4.769 -2.217 1.00 74.81 117 HIS A O 1
ATOM 958 N N . LYS A 1 118 ? -5.659 4.785 -3.922 1.00 76.81 118 LYS A N 1
ATOM 959 C CA . LYS A 1 118 ? -6.862 4.720 -3.095 1.00 76.81 118 LYS A CA 1
ATOM 960 C C . LYS A 1 118 ? -7.508 3.359 -3.315 1.00 76.81 118 LYS A C 1
ATOM 962 O O . LYS A 1 118 ? -7.891 3.044 -4.439 1.00 76.81 118 LYS A O 1
ATOM 967 N N . HIS A 1 119 ? -7.645 2.582 -2.251 1.00 75.12 119 HIS A N 1
ATOM 968 C CA . HIS A 1 119 ? -8.220 1.246 -2.296 1.00 75.12 119 HIS A CA 1
ATOM 969 C C . HIS A 1 119 ? -9.547 1.198 -1.547 1.00 75.12 119 HIS A C 1
ATOM 971 O O . HIS A 1 119 ? -9.683 1.763 -0.460 1.00 75.12 119 HIS A O 1
ATOM 977 N N . ARG A 1 120 ? -10.530 0.497 -2.119 1.00 75.94 120 ARG A N 1
ATOM 978 C CA . ARG A 1 120 ? -11.736 0.105 -1.379 1.00 75.94 120 ARG A CA 1
ATOM 979 C C . ARG A 1 120 ? -11.381 -1.102 -0.521 1.00 75.94 120 ARG A C 1
ATOM 981 O O . ARG A 1 120 ? -10.919 -2.102 -1.070 1.00 75.94 120 ARG A O 1
ATOM 988 N N . VAL A 1 121 ? -11.563 -0.985 0.790 1.00 76.94 121 VAL A N 1
ATOM 989 C CA . VAL A 1 121 ? -11.354 -2.104 1.711 1.00 76.94 121 VAL A CA 1
ATOM 990 C C . VAL A 1 121 ? -12.596 -2.988 1.677 1.00 76.94 121 VAL A C 1
ATOM 992 O O . VAL A 1 121 ? -13.708 -2.476 1.739 1.00 76.94 121 VAL A O 1
ATOM 995 N N . VAL A 1 122 ? -12.403 -4.295 1.550 1.00 77.50 122 VAL A N 1
ATOM 996 C CA . VAL A 1 122 ? -13.447 -5.313 1.693 1.00 77.50 122 VAL A CA 1
ATOM 997 C C . VAL A 1 122 ? -13.091 -6.222 2.866 1.00 77.50 122 VAL A C 1
ATOM 999 O O . VAL A 1 122 ? -11.913 -6.531 3.073 1.00 77.50 122 VAL A O 1
ATOM 1002 N N . SER A 1 123 ? -14.088 -6.616 3.655 1.00 69.38 123 SER A N 1
ATOM 1003 C CA . SER A 1 123 ? -13.925 -7.632 4.694 1.00 69.38 123 SER A CA 1
ATOM 1004 C C . SER A 1 123 ? -13.747 -9.007 4.041 1.00 69.38 123 SER A C 1
ATOM 1006 O O . SER A 1 123 ? -14.431 -9.332 3.073 1.00 69.38 123 SER A O 1
ATOM 1008 N N . GLY A 1 124 ? -12.800 -9.805 4.541 1.00 64.25 124 GLY A N 1
ATOM 1009 C CA . GLY A 1 124 ? -12.601 -11.197 4.115 1.00 64.25 124 GLY A CA 1
ATOM 1010 C C . GLY A 1 124 ? -11.283 -11.482 3.384 1.00 64.25 124 GLY A C 1
ATOM 1011 O O . GLY A 1 124 ? -10.333 -10.694 3.419 1.00 64.25 124 GLY A O 1
ATOM 1012 N N . LYS A 1 125 ? -11.202 -12.661 2.750 1.00 47.84 125 LYS A N 1
ATOM 1013 C CA . LYS A 1 125 ? -10.043 -13.104 1.950 1.00 47.84 125 LYS A CA 1
ATOM 1014 C C . LYS A 1 125 ? -10.005 -12.360 0.609 1.00 47.84 125 LYS A C 1
ATOM 1016 O O . LYS A 1 125 ? -11.025 -12.189 -0.053 1.00 47.84 125 LYS A O 1
ATOM 1021 N N . ALA A 1 126 ? -8.814 -11.937 0.183 1.00 46.94 126 ALA A N 1
ATOM 1022 C CA . ALA A 1 126 ? -8.620 -11.363 -1.148 1.00 46.94 126 ALA A CA 1
ATOM 1023 C C . ALA A 1 126 ? -8.788 -12.472 -2.204 1.00 46.94 126 ALA A C 1
ATOM 1025 O O . ALA A 1 126 ? -7.863 -13.268 -2.370 1.00 46.94 126 ALA A O 1
ATOM 1026 N N . ARG A 1 127 ? -9.934 -12.532 -2.897 1.00 39.31 127 ARG A N 1
ATOM 1027 C CA . ARG A 1 127 ? -10.049 -13.300 -4.151 1.00 39.31 127 ARG A CA 1
ATOM 1028 C C . ARG A 1 127 ? -9.097 -12.696 -5.197 1.00 39.31 127 ARG A C 1
ATOM 1030 O O . ARG A 1 127 ? -9.074 -11.455 -5.386 1.00 39.31 127 ARG A O 1
#

pLDDT: mean 75.77, std 11.6, range [39.31, 90.25]

Secondary structure (DSSP, 8-state):
----EEEE-SSEEEEEEE--TTEEEEEEEEEEEESS---TTS-HHHHTTS-BSB--EEEEEETT-EEEEEEEB-HHHHHHHHHHTSSS-PPEEEEEEEEEEEESSGGGTT-EEEEEEEEEEEES---

Sequence (127 aa):
MTKTKAAFNGKRLFIRLYCPREFKPKCVTSSVPVTRKVSNRASKRIKRLAKPMARPIRVTVRSGKWKKVSYLIKPGFRNKVSKMAGKRKRLLVVRDRIKAKKFAGRKFKGKSRTVFHKHRVVSGKAR

Radius of gyration: 14.96 Å; chains: 1; bounding box: 38×34×40 Å

Foldseek 3Di:
DDAWAWEDALFKIKGKDAAALQQPQKKFKWKFWWPDDDDPPDDPVRVVNRDTQFDTDTDIGGHGDIDMDMTGGDPVCSVVLVVCQDPPPDWTKMWMWIFGCGGNDPPQHGDIDIDIDTYGYHYDDDD